Protein 4AM9 (pdb70)

Structure (mmCIF, N/CA/C/O backbone):
data_4AM9
#
_entry.id   4AM9
#
_cell.length_a   106.369
_cell.length_b   106.369
_cell.length_c   51.998
_cell.angle_alpha   90.00
_cell.angle_beta   90.00
_cell.angle_gamma   120.00
#
_symmetry.space_group_name_H-M   'P 31 2 1'
#
loop_
_entity.id
_entity.type
_entity.pdbx_description
1 polymer 'CHAPERONE SYCD'
2 polymer 'YOP EFFECTOR YOPD'
3 non-polymer 'SULFATE ION'
4 non-polymer (R,R)-2,3-BUTANEDIOL
5 water water
#
loop_
_atom_site.group_PDB
_atom_site.id
_atom_site.type_symbol
_atom_site.label_atom_id
_atom_site.label_alt_id
_atom_site.label_comp_id
_atom_site.label_asym_id
_atom_site.label_entity_id
_atom_site.label_seq_id
_atom_site.pdbx_PDB_ins_code
_atom_site.Cartn_x
_atom_site.Cartn_y
_atom_site.Cartn_z
_atom_site.occupancy
_atom_site.B_iso_or_equiv
_atom_site.auth_seq_id
_atom_site.auth_comp_id
_atom_site.auth_asym_id
_atom_site.auth_atom_id
_atom_site.pdbx_PDB_model_num
ATOM 1 N N . ASN A 1 14 ? -33.875 -4.096 29.390 1.00 144.74 29 ASN A N 1
ATOM 2 C CA . ASN A 1 14 ? -32.632 -4.241 28.637 1.00 155.04 29 ASN A CA 1
ATOM 3 C C . ASN A 1 14 ? -32.130 -2.925 28.077 1.00 153.57 29 ASN A C 1
ATOM 4 O O . ASN A 1 14 ? -31.400 -2.899 27.084 1.00 149.90 29 ASN A O 1
ATOM 9 N N . GLU A 1 15 ? -32.530 -1.829 28.710 1.00 152.81 30 GLU A N 1
ATOM 10 C CA . GLU A 1 15 ? -32.081 -0.514 28.279 1.00 149.24 30 GLU A CA 1
ATOM 11 C C . GLU A 1 15 ? -30.637 -0.227 28.679 1.00 151.67 30 GLU A C 1
ATOM 12 O O . GLU A 1 15 ? -30.359 0.717 29.425 1.00 147.54 30 GLU A O 1
ATOM 18 N N . ILE A 1 16 ? -29.734 -1.092 28.223 1.00 152.67 31 ILE A N 1
ATOM 19 C CA . ILE A 1 16 ? -28.358 -0.687 27.957 1.00 153.70 31 ILE A CA 1
ATOM 20 C C . ILE A 1 16 ? -28.269 -0.528 26.441 1.00 137.74 31 ILE A C 1
ATOM 21 O O . ILE A 1 16 ? -27.251 -0.824 25.819 1.00 127.55 31 ILE A O 1
ATOM 26 N N . SER A 1 17 ? -29.386 -0.087 25.866 1.00 126.41 32 SER A N 1
ATOM 27 C CA . SER A 1 17 ? -29.480 0.242 24.454 1.00 114.10 32 SER A CA 1
ATOM 28 C C . SER A 1 17 ? -28.788 1.575 24.180 1.00 103.79 32 SER A C 1
ATOM 29 O O . SER A 1 17 ? -28.937 2.538 24.943 1.00 100.11 32 SER A O 1
ATOM 32 N N . SER A 1 18 ? -28.039 1.627 23.085 1.00 96.89 33 SER A N 1
ATOM 33 C CA . SER A 1 18 ? -27.151 2.751 22.805 1.00 96.82 33 SER A CA 1
ATOM 34 C C . SER A 1 18 ? -27.885 3.981 22.306 1.00 109.35 33 SER A C 1
ATOM 35 O O . SER A 1 18 ? -29.083 4.144 22.521 1.00 121.20 33 SER A O 1
ATOM 38 N N . ASP A 1 19 ? -27.129 4.852 21.648 1.00 118.55 34 ASP A N 1
ATOM 39 C CA . ASP A 1 19 ? -27.699 5.890 20.805 1.00 117.15 34 ASP A CA 1
ATOM 40 C C . ASP A 1 19 ? -27.757 5.397 19.368 1.00 113.14 34 ASP A C 1
ATOM 41 O O . ASP A 1 19 ? -27.326 6.065 18.421 1.00 104.86 34 ASP A O 1
ATOM 46 N N . THR A 1 20 ? -28.257 4.174 19.244 1.00 105.96 35 THR A N 1
ATOM 47 C CA . THR A 1 20 ? -28.830 3.688 18.009 1.00 102.00 35 THR A CA 1
ATOM 48 C C . THR A 1 20 ? -30.242 4.280 17.987 1.00 98.03 35 THR A C 1
ATOM 49 O O . THR A 1 20 ? -30.965 4.186 16.994 1.00 97.92 35 THR A O 1
ATOM 53 N N . LEU A 1 21 ? -30.623 4.870 19.121 1.00 87.17 36 LEU A N 1
ATOM 54 C CA . LEU A 1 21 ? -31.858 5.627 19.261 1.00 82.70 36 LEU A CA 1
ATOM 55 C C . LEU A 1 21 ? -31.914 6.783 18.260 1.00 88.59 36 LEU A C 1
ATOM 56 O O . LEU A 1 21 ? -32.982 7.107 17.733 1.00 85.26 36 LEU A O 1
ATOM 61 N N . GLU A 1 22 ? -30.764 7.406 18.006 1.00 81.77 37 GLU A N 1
ATOM 62 C CA . GLU A 1 22 ? -30.678 8.458 16.999 1.00 87.51 37 GLU A CA 1
ATOM 63 C C . GLU A 1 22 ? -30.873 7.905 15.587 1.00 88.63 37 GLU A C 1
ATOM 64 O O . GLU A 1 22 ? -31.443 8.579 14.734 1.00 88.22 37 GLU A O 1
ATOM 70 N N . GLN A 1 23 ? -30.407 6.682 15.343 1.00 94.15 38 GLN A N 1
ATOM 71 C CA . GLN A 1 23 ? -30.587 6.046 14.037 1.00 96.88 38 GLN A CA 1
ATOM 72 C C . GLN A 1 23 ? -32.063 5.748 13.801 1.00 93.34 38 GLN A C 1
ATOM 73 O O . GLN A 1 23 ? -32.570 5.886 12.688 1.00 102.00 38 GLN A O 1
ATOM 79 N N . LEU A 1 24 ? -32.743 5.329 14.862 1.00 78.40 39 LEU A N 1
ATOM 80 C CA . LEU A 1 24 ? -34.164 5.024 14.800 1.00 80.21 39 LEU A CA 1
ATOM 81 C C . LEU A 1 24 ? -34.999 6.285 14.610 1.00 77.59 39 LEU A C 1
ATOM 82 O O . LEU A 1 24 ? -35.981 6.281 13.868 1.00 68.77 39 LEU A O 1
ATOM 87 N N . TYR A 1 25 ? -34.606 7.362 15.285 1.00 77.34 40 TYR A N 1
ATOM 88 C CA . TYR A 1 25 ? -35.334 8.616 15.172 1.00 78.09 40 TYR A CA 1
ATOM 89 C C . TYR A 1 25 ? -35.239 9.163 13.754 1.00 77.91 40 TYR A C 1
ATOM 90 O O . TYR A 1 25 ? -36.241 9.595 13.184 1.00 75.29 40 TYR A O 1
ATOM 99 N N . SER A 1 26 ? -34.032 9.128 13.195 1.00 68.96 41 SER A N 1
ATOM 100 C CA . SER A 1 26 ? -33.791 9.590 11.833 1.00 83.85 41 SER A CA 1
ATOM 101 C C . SER A 1 26 ? -34.627 8.807 10.832 1.00 81.66 41 SER A C 1
ATOM 102 O O . SER A 1 26 ? -35.180 9.374 9.884 1.00 77.91 41 SER A O 1
ATOM 105 N N . LEU A 1 27 ? -34.713 7.498 11.032 1.00 68.13 42 LEU A N 1
ATOM 106 C CA . LEU A 1 27 ? -35.505 6.690 10.125 1.00 72.01 42 LEU A CA 1
ATOM 107 C C . LEU A 1 27 ? -36.982 7.062 10.218 1.00 70.78 42 LEU A C 1
ATOM 108 O O . LEU A 1 27 ? -37.635 7.269 9.192 1.00 69.34 42 LEU A O 1
ATOM 113 N N . ALA A 1 28 ? -37.498 7.155 11.445 1.00 62.50 43 ALA A N 1
ATOM 114 C CA . ALA A 1 28 ? -38.903 7.507 11.656 1.00 61.12 43 ALA A CA 1
ATOM 115 C C . ALA A 1 28 ? -39.189 8.899 11.117 1.00 59.55 43 ALA A C 1
ATOM 116 O O . ALA A 1 28 ? -40.209 9.117 10.468 1.00 66.94 43 ALA A O 1
ATOM 118 N N . PHE A 1 29 ? -38.277 9.831 11.381 1.00 62.95 44 PHE A N 1
ATOM 119 C CA . PHE A 1 29 ? -38.375 11.190 10.856 1.00 62.80 44 PHE A CA 1
ATOM 120 C C . PHE A 1 29 ? -38.478 11.164 9.319 1.00 76.65 44 PHE A C 1
ATOM 121 O O . PHE A 1 29 ? -39.350 11.820 8.733 1.00 76.67 44 PHE A O 1
ATOM 129 N N . ASN A 1 30 ? -37.612 10.384 8.672 1.00 74.02 45 ASN A N 1
ATOM 130 C CA . ASN A 1 30 ? -37.630 10.291 7.211 1.00 69.84 45 ASN A CA 1
ATOM 131 C C . ASN A 1 30 ? -38.902 9.646 6.660 1.00 71.19 45 ASN A C 1
ATOM 132 O O . ASN A 1 30 ? -39.432 10.080 5.639 1.00 75.43 45 ASN A O 1
ATOM 137 N N . GLN A 1 31 ? -39.404 8.621 7.336 1.00 58.73 46 GLN A N 1
ATOM 138 C CA . GLN A 1 31 ? -40.662 8.031 6.914 1.00 67.75 46 GLN A CA 1
ATOM 139 C C . GLN A 1 31 ? -41.807 9.039 6.981 1.00 68.26 46 GLN A C 1
ATOM 140 O O . GLN A 1 31 ? -42.650 9.078 6.081 1.00 68.39 46 GLN A O 1
ATOM 146 N N . TYR A 1 32 ? -41.820 9.851 8.039 1.00 60.26 47 TYR A N 1
ATOM 147 C CA . TYR A 1 32 ? -42.842 10.878 8.223 1.00 56.80 47 TYR A CA 1
ATOM 148 C C . TYR A 1 32 ? -42.801 11.913 7.079 1.00 61.92 47 TYR A C 1
ATOM 149 O O . TYR A 1 32 ? -43.841 12.330 6.565 1.00 66.11 47 TYR A O 1
ATOM 158 N N . GLN A 1 33 ? -41.605 12.323 6.666 1.00 64.57 48 GLN A N 1
ATOM 159 C CA . GLN A 1 33 ? -41.493 13.313 5.583 1.00 70.79 48 GLN A CA 1
ATOM 160 C C . GLN A 1 33 ? -41.935 12.745 4.236 1.00 71.36 48 GLN A C 1
ATOM 161 O O . GLN A 1 33 ? -42.385 13.493 3.373 1.00 77.84 48 GLN A O 1
ATOM 167 N N . SER A 1 34 ? -41.834 11.425 4.076 1.00 59.37 49 SER A N 1
ATOM 168 C CA . SER A 1 34 ? -42.337 10.754 2.874 1.00 61.72 49 SER A CA 1
ATOM 169 C C . SER A 1 34 ? -43.836 10.446 2.951 1.00 72.27 49 SER A C 1
ATOM 170 O O . SER A 1 34 ? -44.391 9.788 2.057 1.00 74.49 49 SER A O 1
ATOM 173 N N . GLY A 1 35 ? -44.483 10.894 4.026 1.00 59.21 50 GLY A N 1
ATOM 174 C CA . GLY A 1 35 ? -45.905 10.669 4.202 1.00 58.13 50 GLY A CA 1
ATOM 175 C C . GLY A 1 35 ? -46.247 9.248 4.613 1.00 61.51 50 GLY A C 1
ATOM 176 O O . GLY A 1 35 ? -47.411 8.855 4.570 1.00 74.59 50 GLY A O 1
ATOM 177 N N . LYS A 1 36 ? -45.237 8.476 5.006 1.00 57.09 51 LYS A N 1
ATOM 178 C CA . LYS A 1 36 ? -45.453 7.104 5.484 1.00 65.16 51 LYS A CA 1
ATOM 179 C C . LYS A 1 36 ? -45.827 7.093 6.968 1.00 57.17 51 LYS A C 1
ATOM 180 O O . LYS A 1 36 ? -45.090 6.571 7.791 1.00 57.77 51 LYS A O 1
ATOM 186 N N . TYR A 1 37 ? -46.980 7.668 7.295 1.00 53.05 52 TYR A N 1
ATOM 187 C CA . TYR A 1 37 ? -47.337 7.908 8.690 1.00 61.25 52 TYR A CA 1
ATOM 188 C C . TYR A 1 37 ? -47.554 6.612 9.493 1.00 61.65 52 TYR A C 1
ATOM 189 O O . TYR A 1 37 ? -47.144 6.522 10.645 1.00 58.82 52 TYR A O 1
ATOM 198 N N . GLU A 1 38 ? -48.177 5.619 8.870 1.00 54.92 53 GLU A N 1
ATOM 199 C CA . GLU A 1 38 ? -48.394 4.329 9.508 1.00 58.15 53 GLU A CA 1
ATOM 200 C C . GLU A 1 38 ? -47.088 3.657 9.927 1.00 65.43 53 GLU A C 1
ATOM 201 O O . GLU A 1 38 ? -46.971 3.147 11.050 1.00 70.45 53 GLU A O 1
ATOM 207 N N . ASP A 1 39 ? -46.096 3.675 9.048 1.00 61.35 54 ASP A N 1
ATOM 208 C CA . ASP A 1 39 ? -44.811 3.066 9.382 1.00 67.19 54 ASP A CA 1
ATOM 209 C C . ASP A 1 39 ? -44.057 3.887 10.415 1.00 66.89 54 ASP A C 1
ATOM 210 O O . ASP A 1 39 ? -43.430 3.327 11.323 1.00 66.16 54 ASP A O 1
ATOM 215 N N . ALA A 1 40 ? -44.124 5.210 10.276 1.00 59.54 55 ALA A N 1
ATOM 216 C CA . ALA A 1 40 ? -43.408 6.112 11.175 1.00 60.49 55 ALA A CA 1
ATOM 217 C C . ALA A 1 40 ? -43.938 5.953 12.590 1.00 63.11 55 ALA A C 1
ATOM 218 O O . ALA A 1 40 ? -43.180 5.976 13.550 1.00 53.22 55 ALA A O 1
ATOM 220 N N . HIS A 1 41 ? -45.249 5.788 12.698 1.00 46.60 56 HIS A N 1
ATOM 221 C CA . HIS A 1 41 ? -45.905 5.700 13.986 1.00 59.09 56 HIS A CA 1
ATOM 222 C C . HIS A 1 41 ? -45.475 4.454 14.759 1.00 69.29 56 HIS A C 1
ATOM 223 O O . HIS A 1 41 ? -45.284 4.505 15.976 1.00 73.11 56 HIS A O 1
ATOM 230 N N . LYS A 1 42 ? -45.287 3.356 14.034 1.00 60.29 57 LYS A N 1
ATOM 231 C CA . LYS A 1 42 ? -44.741 2.136 14.602 1.00 51.82 57 LYS A CA 1
ATOM 232 C C . LYS A 1 42 ? -43.333 2.320 15.177 1.00 55.52 57 LYS A C 1
ATOM 233 O O . LYS A 1 42 ? -43.015 1.765 16.225 1.00 59.72 57 LYS A O 1
ATOM 239 N N . VAL A 1 43 ? -42.500 3.111 14.513 1.00 57.75 58 VAL A N 1
ATOM 240 C CA . VAL A 1 43 ? -41.146 3.310 15.006 1.00 65.64 58 VAL A CA 1
ATOM 241 C C . VAL A 1 43 ? -41.129 4.230 16.218 1.00 69.58 58 VAL A C 1
ATOM 242 O O . VAL A 1 43 ? -40.446 3.966 17.223 1.00 63.76 58 VAL A O 1
ATOM 246 N N . PHE A 1 44 ? -41.904 5.303 16.113 1.00 59.44 59 PHE A N 1
ATOM 247 C CA . PHE A 1 44 ? -42.041 6.277 17.184 1.00 58.43 59 PHE A CA 1
ATOM 248 C C . PHE A 1 44 ? -42.609 5.636 18.452 1.00 64.17 59 PHE A C 1
ATOM 249 O O . PHE A 1 44 ? -42.171 5.943 19.563 1.00 62.71 59 PHE A O 1
ATOM 257 N N . GLN A 1 45 ? -43.589 4.753 18.276 1.00 58.05 60 GLN A N 1
ATOM 258 C CA . GLN A 1 45 ? -44.179 4.010 19.390 1.00 62.58 60 GLN A CA 1
ATOM 259 C C . GLN A 1 45 ? -43.121 3.212 20.145 1.00 66.42 60 GLN A C 1
ATOM 260 O O . GLN A 1 45 ? -43.065 3.255 21.379 1.00 70.58 60 GLN A O 1
ATOM 266 N N . ALA A 1 46 ? -42.280 2.492 19.408 1.00 65.24 61 ALA A N 1
ATOM 267 C CA . ALA A 1 46 ? -41.222 1.705 20.038 1.00 72.18 61 ALA A CA 1
ATOM 268 C C . ALA A 1 46 ? -40.168 2.604 20.692 1.00 68.41 61 ALA A C 1
ATOM 269 O O . ALA A 1 46 ? -39.615 2.262 21.736 1.00 71.84 61 ALA A O 1
ATOM 271 N N . LEU A 1 47 ? -39.906 3.758 20.086 1.00 69.30 62 LEU A N 1
ATOM 272 C CA . LEU A 1 47 ? -38.980 4.725 20.669 1.00 73.34 62 LEU A CA 1
ATOM 273 C C . LEU A 1 47 ? -39.513 5.234 22.007 1.00 77.78 62 LEU A C 1
ATOM 274 O O . LEU A 1 47 ? -38.752 5.407 22.954 1.00 81.50 62 LEU A O 1
ATOM 279 N N . CYS A 1 48 ? -40.822 5.454 22.084 1.00 70.73 63 CYS A N 1
ATOM 280 C CA . CYS A 1 48 ? -41.449 5.880 23.327 1.00 67.43 63 CYS A CA 1
ATOM 281 C C . CYS A 1 48 ? -41.298 4.819 24.409 1.00 75.00 63 CYS A C 1
ATOM 282 O O . CYS A 1 48 ? -41.306 5.129 25.601 1.00 76.76 63 CYS A O 1
ATOM 285 N N . VAL A 1 49 ? -41.174 3.566 23.987 1.00 73.21 64 VAL A N 1
ATOM 286 C CA . VAL A 1 49 ? -40.943 2.474 24.914 1.00 69.77 64 VAL A CA 1
ATOM 287 C C . VAL A 1 49 ? -39.477 2.449 25.372 1.00 76.51 64 VAL A C 1
ATOM 288 O O . VAL A 1 49 ? -39.195 2.198 26.546 1.00 75.24 64 VAL A O 1
ATOM 292 N N . LEU A 1 50 ? -38.556 2.747 24.454 1.00 78.71 65 LEU A N 1
ATOM 293 C CA . LEU A 1 50 ? -37.127 2.699 24.762 1.00 82.27 65 LEU A CA 1
ATOM 294 C C 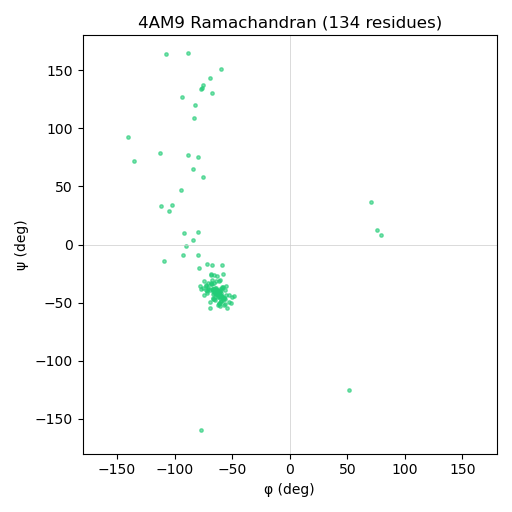. LEU A 1 50 ? -36.698 3.845 25.669 1.00 90.75 65 LEU A C 1
ATOM 295 O O . LEU A 1 50 ? -35.914 3.653 26.599 1.00 94.76 65 LEU A O 1
ATOM 300 N N . ASP A 1 51 ? -37.210 5.040 25.393 1.00 88.39 66 ASP A N 1
ATOM 301 C CA . ASP A 1 51 ? -36.889 6.207 26.207 1.00 82.10 66 ASP A CA 1
ATOM 302 C C . ASP A 1 51 ? -38.124 7.085 26.400 1.00 77.94 66 ASP A C 1
ATOM 303 O O . ASP A 1 51 ? -38.402 7.973 25.589 1.00 81.76 66 ASP A O 1
ATOM 308 N N . HIS A 1 52 ? -38.855 6.844 27.485 1.00 83.91 67 HIS A N 1
ATOM 309 C CA . HIS A 1 52 ? -40.115 7.549 27.729 1.00 93.66 67 HIS A CA 1
ATOM 310 C C . HIS A 1 52 ? -39.942 8.964 28.294 1.00 89.02 67 HIS A C 1
ATOM 311 O O . HIS A 1 52 ? -40.915 9.588 28.718 1.00 88.72 67 HIS A O 1
ATOM 318 N N . TYR A 1 53 ? -38.708 9.465 28.278 1.00 81.79 68 TYR A N 1
ATOM 319 C CA . TYR A 1 53 ? -38.406 10.810 28.768 1.00 87.73 68 TYR A CA 1
ATOM 320 C C . TYR A 1 53 ? -38.053 11.786 27.656 1.00 88.73 68 TYR A C 1
ATOM 321 O O . TYR A 1 53 ? -38.019 12.997 27.876 1.00 92.57 68 TYR A O 1
ATOM 330 N N . ASP A 1 54 ? -37.773 11.252 26.470 1.00 78.64 69 ASP A N 1
ATOM 331 C CA . ASP A 1 54 ? -37.420 12.068 25.316 1.00 73.04 69 ASP A C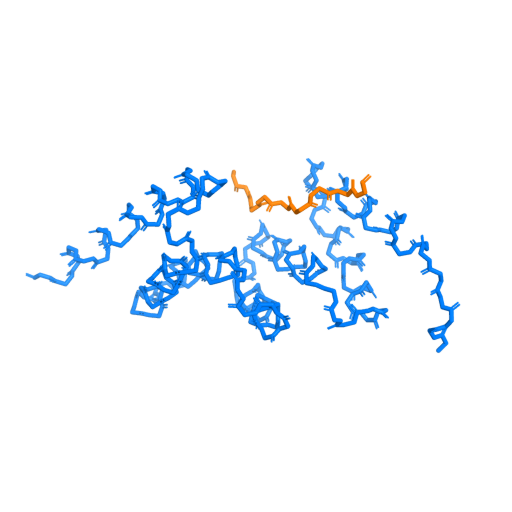A 1
ATOM 332 C C . ASP A 1 54 ? -38.705 12.598 24.665 1.00 72.44 69 ASP A C 1
ATOM 333 O O . ASP A 1 54 ? -39.551 11.826 24.223 1.00 77.84 69 ASP A O 1
ATOM 338 N N . SER A 1 55 ? -38.844 13.916 24.591 1.00 73.09 70 SER A N 1
ATOM 339 C CA . SER A 1 55 ? -40.085 14.511 24.109 1.00 69.89 70 SER A CA 1
ATOM 340 C C . SER A 1 55 ? -40.255 14.510 22.572 1.00 67.76 70 SER A C 1
ATOM 341 O O . SER A 1 55 ? -41.374 14.621 22.072 1.00 66.02 70 SER A O 1
ATOM 344 N N . ARG A 1 56 ? -39.163 14.374 21.826 1.00 67.85 71 ARG A N 1
ATOM 345 C CA . ARG A 1 56 ? -39.251 14.299 20.366 1.00 60.58 71 ARG A CA 1
ATOM 346 C C . ARG A 1 56 ? -40.071 13.093 19.910 1.00 60.94 71 ARG A C 1
ATOM 347 O O . ARG A 1 56 ? -40.745 13.132 18.882 1.00 57.99 71 ARG A O 1
ATOM 355 N N . PHE A 1 57 ? -40.009 12.026 20.697 1.00 56.36 72 PHE A N 1
ATOM 356 C CA . PHE A 1 57 ? -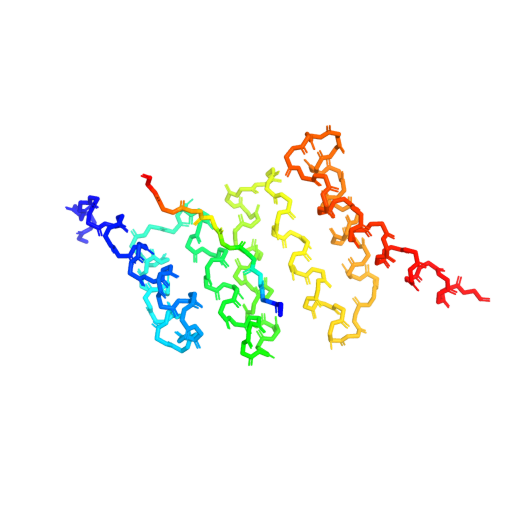40.642 10.766 20.336 1.00 52.63 72 PHE A CA 1
ATOM 357 C C . PHE A 1 57 ? -42.144 10.876 20.471 1.00 61.71 72 PHE A C 1
ATOM 358 O O . PHE A 1 57 ? -42.890 10.302 19.669 1.00 63.57 72 PHE A O 1
ATOM 366 N N . PHE A 1 58 ? -42.579 11.645 21.467 1.00 56.60 73 PHE A N 1
ATOM 367 C CA . PHE A 1 58 ? -44.004 11.876 21.668 1.00 57.07 73 PHE A CA 1
ATOM 368 C C . PHE A 1 58 ? -44.583 12.909 20.688 1.00 58.86 73 PHE A C 1
ATOM 369 O O . PHE A 1 58 ? -45.730 12.773 20.230 1.00 55.54 73 PHE A O 1
ATOM 377 N N . LEU A 1 59 ? -43.788 13.920 20.353 1.00 52.36 74 LEU A N 1
ATOM 378 C CA . LEU A 1 59 ? -44.158 14.851 19.294 1.00 52.53 74 LEU A CA 1
ATOM 379 C C . LEU A 1 59 ? -44.347 14.073 17.987 1.00 53.76 74 LEU A C 1
ATOM 380 O O . LEU A 1 59 ? -45.336 14.257 17.271 1.00 48.48 74 LEU A O 1
ATOM 385 N N . GLY A 1 60 ? -43.406 13.178 17.708 1.00 47.78 75 GLY A N 1
ATOM 386 C CA . GLY A 1 60 ? -43.457 12.358 16.516 1.00 51.20 75 GLY A CA 1
ATOM 387 C C . GLY A 1 60 ? -44.679 11.466 16.509 1.00 58.99 75 GLY A C 1
ATOM 388 O O . GLY A 1 60 ? -45.451 11.457 15.547 1.00 57.62 75 GLY A O 1
ATOM 389 N N . LEU A 1 61 ? -44.872 10.730 17.596 1.00 59.39 76 LEU A N 1
ATOM 390 C CA . LEU A 1 61 ? -45.998 9.814 17.677 1.00 52.29 76 LEU A CA 1
ATOM 391 C C . LEU A 1 61 ? -47.325 10.545 17.544 1.00 48.05 76 LEU A C 1
ATOM 392 O O . LEU A 1 61 ? -48.204 10.121 16.795 1.00 55.01 76 LEU A O 1
ATOM 397 N N . GLY A 1 62 ? -47.463 11.652 18.259 1.00 51.12 77 GLY A N 1
ATOM 398 C CA . GLY A 1 62 ? -48.680 12.429 18.183 1.00 43.52 77 GLY A CA 1
ATOM 399 C C . GLY A 1 62 ? -48.898 13.004 16.791 1.00 49.20 77 GLY A C 1
ATOM 400 O O . GLY A 1 62 ? -50.040 13.071 16.311 1.00 49.32 77 GLY A O 1
ATOM 401 N N . ALA A 1 63 ? -47.811 13.415 16.139 1.00 54.23 78 ALA A N 1
ATOM 402 C CA . ALA A 1 63 ? -47.903 14.019 14.801 1.00 52.65 78 ALA A CA 1
ATOM 403 C C . ALA A 1 63 ? -48.445 13.021 13.771 1.00 60.33 78 ALA A C 1
ATOM 404 O O . ALA A 1 63 ? -49.304 13.369 12.943 1.00 46.36 78 ALA A O 1
ATOM 406 N N . CYS A 1 64 ? -47.965 11.777 13.848 1.00 54.61 79 CYS A N 1
ATOM 407 C CA . CYS A 1 64 ? -48.466 10.711 12.975 1.00 58.28 79 CYS A CA 1
ATOM 408 C C . CYS A 1 64 ? -49.966 10.490 13.167 1.00 63.36 79 CYS A C 1
ATOM 409 O O . CYS A 1 64 ? -50.703 10.362 12.193 1.00 66.64 79 CYS A O 1
ATOM 412 N N . ARG A 1 65 ? -50.411 10.456 14.420 1.00 59.88 80 ARG A N 1
ATOM 413 C CA . ARG A 1 65 ? -51.829 10.289 14.722 1.00 55.60 80 ARG A CA 1
ATOM 414 C C . ARG A 1 65 ? -52.650 11.481 14.231 1.00 51.65 80 ARG A C 1
ATOM 415 O O . ARG A 1 65 ? -53.775 11.328 13.715 1.00 54.23 80 ARG A O 1
ATOM 423 N N . GLN A 1 66 ? -52.093 12.674 14.379 1.00 49.62 81 GLN A N 1
ATOM 424 C CA . GLN A 1 66 ? -52.758 13.853 13.845 1.00 60.84 81 GLN A CA 1
ATOM 425 C C . GLN A 1 66 ? -52.888 13.724 12.315 1.00 59.52 81 GLN A C 1
ATOM 426 O O . GLN A 1 66 ? -53.968 13.896 11.760 1.00 53.53 81 GLN A O 1
ATOM 432 N N . ALA A 1 67 ? -51.776 13.404 11.657 1.00 51.43 82 ALA A N 1
ATOM 433 C CA . ALA A 1 67 ? -51.715 13.263 10.203 1.00 51.93 82 ALA A CA 1
ATOM 434 C C . ALA A 1 67 ? -52.746 12.262 9.683 1.00 60.74 82 ALA A C 1
ATOM 435 O O . ALA A 1 67 ? -53.325 12.447 8.612 1.00 54.88 82 ALA A O 1
ATOM 437 N N . MET A 1 68 ? -52.985 11.213 10.460 1.00 53.53 83 MET A N 1
ATOM 438 C CA . MET A 1 68 ? -53.959 10.193 10.088 1.00 43.56 83 MET A CA 1
ATOM 439 C C . MET A 1 68 ? -55.367 10.447 10.634 1.00 46.55 83 MET A C 1
ATOM 440 O O . MET A 1 68 ? -56.222 9.569 10.568 1.00 55.63 83 MET A O 1
ATOM 445 N N . GLY A 1 69 ? -55.613 11.630 11.190 1.00 54.69 84 GLY A N 1
ATOM 446 C CA . GLY A 1 69 ? -56.951 11.965 11.667 1.00 53.93 84 GLY A CA 1
ATOM 447 C C . GLY A 1 69 ? -57.347 11.375 13.019 1.00 62.11 84 GLY A C 1
ATOM 448 O O . GLY A 1 69 ? -58.497 11.497 13.439 1.00 61.21 84 GLY A O 1
ATOM 449 N N . GLN A 1 70 ? -56.396 10.750 13.712 1.00 50.57 85 GLN A N 1
ATOM 450 C CA . GLN A 1 70 ? -56.664 10.127 15.010 1.00 51.75 85 GLN A CA 1
ATOM 451 C C . GLN A 1 70 ? -56.481 11.123 16.158 1.00 52.95 85 GLN A C 1
ATOM 452 O O . GLN A 1 70 ? -55.480 11.095 16.877 1.00 55.71 85 GLN A O 1
ATOM 458 N N . TYR A 1 71 ? -57.472 11.987 16.329 1.00 53.97 86 TYR A N 1
ATOM 459 C CA . TYR A 1 71 ? -57.352 13.153 17.193 1.00 61.58 86 TYR A CA 1
ATOM 460 C C . TYR A 1 71 ? -57.204 12.850 18.679 1.00 68.10 86 TYR A C 1
ATOM 461 O O . TYR A 1 71 ? -56.327 13.414 19.338 1.00 72.61 86 TYR A O 1
ATOM 470 N N . ASP A 1 72 ? -58.038 11.958 19.208 1.00 58.51 87 ASP A N 1
ATOM 471 C CA . ASP A 1 72 ? -57.908 11.581 20.616 1.00 60.88 87 ASP A CA 1
ATOM 472 C C . ASP A 1 72 ? -56.569 10.918 20.938 1.00 60.13 87 ASP A C 1
ATOM 473 O O . ASP A 1 72 ? -55.947 11.230 21.953 1.00 60.40 87 ASP A O 1
ATOM 478 N N . LEU A 1 73 ? -56.105 10.032 20.063 1.00 56.77 88 LEU A N 1
ATOM 479 C CA . LEU A 1 73 ? -54.806 9.412 20.283 1.00 56.66 88 LEU A CA 1
ATOM 480 C C . LEU A 1 73 ? -53.678 10.450 20.239 1.00 57.81 88 LEU A C 1
ATOM 481 O O . LEU A 1 73 ? -52.762 10.411 21.060 1.00 57.16 88 LEU A O 1
ATOM 486 N N . ALA A 1 74 ? -53.776 11.393 19.308 1.00 51.32 89 ALA A N 1
ATOM 487 C CA . ALA A 1 74 ? -52.792 12.455 19.160 1.00 49.90 89 ALA A CA 1
ATOM 488 C C . ALA A 1 74 ? -52.696 13.306 20.422 1.00 55.99 89 ALA A C 1
ATOM 489 O O . ALA A 1 74 ? -51.598 13.546 20.943 1.00 50.52 89 ALA A O 1
ATOM 491 N N . ILE A 1 75 ? -53.855 13.755 20.906 1.00 56.07 90 ILE A N 1
ATOM 492 C CA . ILE A 1 75 ? -53.931 14.540 22.135 1.00 49.78 90 ILE A CA 1
ATOM 493 C C . ILE A 1 75 ? -53.288 13.794 23.312 1.00 60.55 90 ILE A C 1
ATOM 494 O O . ILE A 1 75 ? -52.591 14.385 24.140 1.00 63.96 90 ILE A O 1
ATOM 499 N N . HIS A 1 76 ? -53.504 12.485 23.365 1.00 54.37 91 HIS A N 1
ATOM 500 C CA . HIS A 1 76 ? -52.902 11.657 24.400 1.00 54.80 91 HIS A CA 1
ATOM 501 C C . HIS A 1 76 ? -51.371 11.705 24.371 1.00 61.26 91 HIS A C 1
ATOM 502 O O . HIS A 1 76 ? -50.751 11.932 25.416 1.00 59.12 91 HIS A O 1
ATOM 509 N N . SER A 1 77 ? -50.762 11.529 23.191 1.00 52.20 92 SER A N 1
ATOM 510 C CA . SER A 1 77 ? -49.299 11.624 23.088 1.00 52.86 92 SER A CA 1
ATOM 511 C C . SER A 1 77 ? -48.777 13.020 23.404 1.00 58.51 92 SER A C 1
ATOM 512 O O . SER A 1 77 ? -47.747 13.173 24.065 1.00 60.78 92 SER A O 1
ATOM 515 N N . TYR A 1 78 ? -49.480 14.036 22.916 1.00 51.35 93 TYR A N 1
ATOM 516 C CA . TYR A 1 78 ? -49.070 15.410 23.173 1.00 50.74 93 TYR A CA 1
ATOM 517 C C . TYR A 1 78 ? -49.112 15.695 24.680 1.00 53.06 93 TYR A C 1
ATOM 518 O O . TYR A 1 78 ? -48.233 16.357 25.198 1.00 54.45 93 TYR A O 1
ATOM 527 N N . SER A 1 79 ? -50.141 15.194 25.364 1.00 50.43 94 SER A N 1
ATOM 528 C CA . SER A 1 79 ? -50.263 15.354 26.809 1.00 58.78 94 SER A CA 1
ATOM 529 C C . SER A 1 79 ? -49.049 14.803 27.522 1.00 65.09 94 SER A C 1
ATOM 530 O O . SER A 1 79 ? -48.501 15.466 28.401 1.00 71.81 94 SER A O 1
ATOM 533 N N . TYR A 1 80 ? -48.615 13.607 27.133 1.00 62.52 95 TYR A N 1
ATOM 534 C CA . TYR A 1 80 ? -47.415 13.016 27.734 1.00 68.32 95 TYR A CA 1
ATOM 535 C C . TYR A 1 80 ? -46.185 13.900 27.506 1.00 55.56 95 TYR A C 1
ATOM 536 O O . TYR A 1 80 ? -45.490 14.243 28.454 1.00 69.61 95 TYR A O 1
ATOM 545 N N . GLY A 1 81 ? -45.929 14.262 26.252 1.00 59.60 96 GLY A N 1
ATOM 546 C CA . GLY A 1 81 ? -44.871 15.196 25.901 1.00 60.54 96 GLY A CA 1
ATOM 547 C C . GLY A 1 81 ? -44.887 16.460 26.738 1.00 68.34 96 GLY A C 1
ATOM 548 O O . GLY A 1 81 ? -43.847 16.902 27.218 1.00 67.54 96 GLY A O 1
ATOM 549 N N . ALA A 1 82 ? -46.074 17.025 26.934 1.00 65.98 97 ALA A N 1
ATOM 550 C CA . ALA A 1 82 ? -46.238 18.224 27.756 1.00 65.82 97 ALA A CA 1
ATOM 551 C C . ALA A 1 82 ? -45.747 18.042 29.202 1.00 73.34 97 ALA A C 1
ATOM 552 O O . ALA A 1 82 ? -45.186 18.972 29.788 1.00 67.61 97 ALA A O 1
ATOM 554 N N . VAL A 1 83 ? -45.972 16.852 29.762 1.00 72.83 98 VAL A N 1
ATOM 555 C CA . VAL A 1 83 ? -45.545 16.513 31.121 1.00 76.68 98 VAL A CA 1
ATOM 556 C C . VAL A 1 83 ? -44.019 16.459 31.289 1.00 83.64 98 VAL A C 1
ATOM 557 O O . VAL A 1 83 ? -43.477 16.886 32.310 1.00 84.13 98 VAL A O 1
ATOM 561 N N . MET A 1 84 ? -43.329 15.950 30.276 1.00 78.03 99 MET A N 1
ATOM 562 C CA A MET A 1 84 ? -41.882 15.829 30.360 0.55 74.79 99 MET A CA 1
ATOM 563 C CA B MET A 1 84 ? -41.877 15.805 30.303 0.45 74.75 99 MET A CA 1
ATOM 564 C C . MET A 1 84 ? -41.182 17.082 29.856 1.00 77.68 99 MET A C 1
ATOM 565 O O . MET A 1 84 ? -40.025 17.322 30.188 1.00 96.85 99 MET A O 1
ATOM 574 N N . ASP A 1 85 ? -41.890 17.886 29.072 1.00 72.80 100 ASP A N 1
ATOM 575 C CA . ASP A 1 85 ? -41.340 19.144 28.584 1.00 65.27 100 ASP A CA 1
ATOM 576 C C . ASP A 1 85 ? -42.345 20.303 28.700 1.00 70.73 100 ASP A C 1
ATOM 577 O O . ASP A 1 85 ? -42.861 20.810 27.697 1.00 80.06 100 ASP A O 1
ATOM 582 N N . ILE A 1 86 ? -42.570 20.728 29.941 1.00 75.45 101 ILE A N 1
ATOM 583 C CA . ILE A 1 86 ? -43.534 21.765 30.297 1.00 71.12 101 ILE A CA 1
ATOM 584 C C . ILE A 1 86 ? -43.285 23.130 29.625 1.00 73.35 101 ILE A C 1
ATOM 585 O O . ILE A 1 86 ? -44.194 23.957 29.562 1.00 72.66 101 ILE A O 1
ATOM 590 N N . LYS A 1 87 ? -42.081 23.357 29.098 1.00 76.30 102 LYS A N 1
ATOM 591 C CA . LYS A 1 87 ? -41.768 24.626 28.416 1.00 82.28 102 LYS A CA 1
ATOM 592 C C . LYS A 1 87 ? -41.985 24.628 26.888 1.00 83.42 102 LYS A C 1
ATOM 593 O O . LYS A 1 87 ? -41.917 25.681 26.249 1.00 83.34 102 LYS A O 1
ATOM 599 N N . GLU A 1 88 ? -42.249 23.453 26.321 1.00 74.05 103 GLU A N 1
ATOM 600 C CA . GLU A 1 88 ? -42.336 23.268 24.870 1.00 60.37 103 GLU A CA 1
ATOM 601 C C . GLU A 1 88 ? -43.722 23.644 24.304 1.00 54.20 103 GLU A C 1
ATOM 602 O O . GLU A 1 88 ? -44.703 22.943 24.551 1.00 69.60 103 GLU A O 1
ATOM 608 N N . PRO A 1 89 ? -43.814 24.760 23.559 1.00 64.09 104 PRO A N 1
ATOM 609 C CA . PRO A 1 89 ? -45.134 25.223 23.097 1.00 62.51 104 PRO A CA 1
ATOM 610 C C . PRO A 1 89 ? -45.768 24.361 21.992 1.00 53.37 104 PRO A C 1
ATOM 611 O O . PRO A 1 89 ? -46.968 24.439 21.752 1.00 56.00 104 PRO A O 1
ATOM 615 N N . ARG A 1 90 ? -44.969 23.540 21.335 1.00 57.64 105 ARG A N 1
ATOM 616 C CA . ARG A 1 90 ? -45.497 22.744 20.252 1.00 54.19 105 ARG A CA 1
ATOM 617 C C . ARG A 1 90 ? -46.528 21.712 20.737 1.00 66.36 105 ARG A C 1
ATOM 618 O O . ARG A 1 90 ? -47.433 21.340 19.984 1.00 62.20 105 ARG A O 1
ATOM 626 N N . PHE A 1 91 ? -46.430 21.286 21.997 1.00 56.58 106 PHE A N 1
ATOM 627 C CA . PHE A 1 91 ? -47.423 20.346 22.525 1.00 52.23 106 PHE A CA 1
ATOM 628 C C . PHE A 1 91 ? -48.836 20.940 22.717 1.00 54.37 106 PHE A C 1
ATOM 629 O O . PHE A 1 91 ? -49.812 20.394 22.188 1.00 50.79 106 PHE A O 1
ATOM 637 N N . PRO A 1 92 ? -48.965 22.048 23.472 1.00 54.87 107 PRO A N 1
ATOM 638 C CA . PRO A 1 92 ? -50.344 22.560 23.556 1.00 49.36 107 PRO A CA 1
ATOM 639 C C . PRO A 1 92 ? -50.852 23.119 22.236 1.00 56.10 107 PRO A C 1
ATOM 640 O O . PRO A 1 92 ? -52.062 23.140 22.002 1.00 61.68 107 PRO A O 1
ATOM 644 N N . PHE A 1 93 ? -49.946 23.562 21.375 1.00 52.92 108 PHE A N 1
ATOM 645 C CA . PHE A 1 93 ? -50.398 24.086 20.100 1.00 51.87 108 PHE A CA 1
ATOM 646 C C . PHE A 1 93 ? -50.958 22.982 19.193 1.00 49.25 108 PHE A C 1
ATOM 647 O O . PHE A 1 93 ? -52.069 23.106 18.657 1.00 52.83 108 PHE A O 1
ATOM 655 N N . HIS A 1 94 ? -50.217 21.892 19.033 1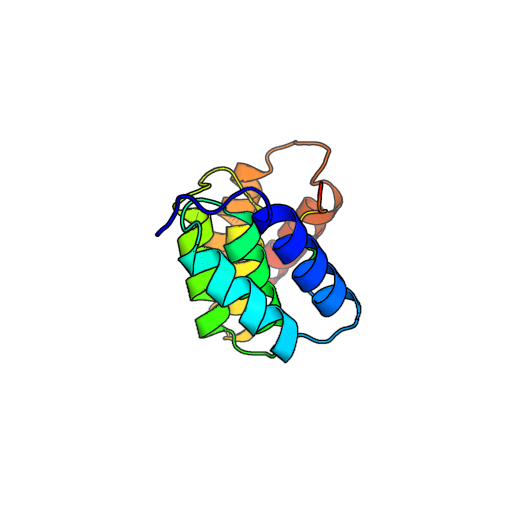.00 41.65 109 HIS A N 1
ATOM 656 C CA . HIS A 1 94 ? -50.759 20.788 18.230 1.00 51.82 109 HIS A CA 1
ATOM 657 C C . HIS A 1 94 ? -51.962 20.104 18.872 1.00 55.47 109 HIS A C 1
ATOM 658 O O . HIS A 1 94 ? -52.828 19.632 18.154 1.00 60.84 109 HIS A O 1
ATOM 665 N N . ALA A 1 95 ? -52.035 20.074 20.206 1.00 55.64 110 ALA A N 1
ATOM 666 C CA . ALA A 1 95 ? -53.227 19.545 20.880 1.00 50.88 110 ALA A CA 1
ATOM 667 C C . ALA A 1 95 ? -54.440 20.436 20.625 1.00 46.41 110 ALA A C 1
ATOM 668 O O . ALA A 1 95 ? -55.547 19.956 20.401 1.00 52.81 110 ALA A O 1
ATOM 670 N N . ALA A 1 96 ? -54.215 21.744 20.648 1.00 45.26 111 ALA A N 1
ATOM 671 C CA . ALA A 1 96 ? -55.268 22.708 20.345 1.00 54.86 111 ALA A CA 1
ATOM 672 C C . ALA A 1 96 ? -55.845 22.528 18.924 1.00 55.85 111 ALA A C 1
ATOM 673 O O . ALA A 1 96 ? -57.059 22.641 18.721 1.00 53.19 111 ALA A O 1
ATOM 675 N N . GLU A 1 97 ? -54.977 22.230 17.957 1.00 48.24 112 GLU A N 1
ATOM 676 C CA . GLU A 1 97 ? -55.412 21.868 16.594 1.00 54.69 112 GLU A CA 1
ATOM 677 C C . GLU A 1 97 ? -56.372 20.686 16.620 1.00 59.44 112 GLU A C 1
ATOM 678 O O . GLU A 1 97 ? -57.464 20.732 16.055 1.00 65.98 112 GLU A O 1
ATOM 684 N N . CYS A 1 98 ? -55.953 19.627 17.301 1.00 65.21 113 CYS A N 1
ATOM 685 C CA . CYS A 1 98 ? -56.752 18.422 17.429 1.00 51.67 113 CYS A CA 1
ATOM 686 C C . CYS A 1 98 ? -58.075 18.683 18.143 1.00 58.64 113 CYS A C 1
ATOM 687 O O . CYS A 1 98 ? -59.121 18.203 17.697 1.00 61.36 113 CYS A O 1
ATOM 690 N N . LEU A 1 99 ? -58.030 19.441 19.242 1.00 58.13 114 LEU A N 1
ATOM 691 C CA . LEU A 1 99 ? -59.246 19.793 19.991 1.00 63.19 114 LEU A CA 1
ATOM 692 C C . LEU A 1 99 ? -60.181 20.659 19.151 1.00 66.65 114 LEU A C 1
ATOM 693 O O . LEU A 1 99 ? -61.398 20.604 19.300 1.00 59.99 114 LEU A O 1
ATOM 698 N N . LEU A 1 100 ? -59.604 21.469 18.274 1.00 56.98 115 LEU A N 1
ATOM 699 C CA . LEU A 1 100 ? -60.407 22.237 17.350 1.00 63.50 115 LEU A CA 1
ATOM 700 C C . LEU A 1 100 ? -61.141 21.312 16.358 1.00 72.90 115 LEU A C 1
ATOM 701 O O . LEU A 1 100 ? -62.346 21.461 16.146 1.00 71.40 115 LEU A O 1
ATOM 706 N N . GLN A 1 101 ? -60.424 20.346 15.778 1.00 56.15 116 GLN A N 1
ATOM 707 C CA . GLN A 1 101 ? -61.040 19.357 14.883 1.00 53.10 116 GLN A CA 1
ATOM 708 C C . GLN A 1 101 ? -62.171 18.554 15.532 1.00 73.06 116 GLN A C 1
ATOM 709 O O . GLN A 1 101 ? -63.035 18.025 14.832 1.00 82.64 116 GLN A O 1
ATOM 715 N N . LYS A 1 102 ? -62.153 18.428 16.857 1.00 66.87 117 LYS A N 1
ATOM 716 C CA . LYS A 1 102 ? -63.213 17.704 17.555 1.00 67.01 117 LYS A CA 1
ATOM 717 C C . LYS A 1 102 ? -64.351 18.637 17.954 1.00 74.04 117 LYS A C 1
ATOM 718 O O . LYS A 1 102 ? -65.336 18.202 18.550 1.00 81.31 117 LYS A O 1
ATOM 724 N N . GLY A 1 103 ? -64.205 19.924 17.648 1.00 76.14 118 GLY A N 1
ATOM 725 C CA . GLY A 1 103 ? -65.202 20.905 18.032 1.00 80.93 118 GLY A CA 1
ATOM 726 C C . GLY A 1 103 ? -65.226 21.172 19.528 1.00 86.40 118 GLY A C 1
ATOM 727 O O . GLY A 1 103 ? -66.291 21.380 20.109 1.00 93.48 118 GLY A O 1
ATOM 728 N N . GLU A 1 104 ? -64.050 21.165 20.155 1.00 82.44 119 GLU A N 1
ATOM 729 C CA . GLU A 1 104 ? -63.928 21.478 21.582 1.00 76.66 119 GLU A CA 1
ATOM 730 C C . GLU A 1 104 ? -63.180 22.799 21.780 1.00 78.57 119 GLU A C 1
ATOM 731 O O . GLU A 1 104 ? -61.999 22.817 22.132 1.00 84.38 119 GLU A O 1
ATOM 737 N N . LEU A 1 105 ? -63.905 23.899 21.583 1.00 82.98 120 LEU A N 1
ATOM 738 C CA . LEU A 1 105 ? -63.326 25.237 21.441 1.00 87.33 120 LEU A CA 1
ATOM 739 C C . LEU A 1 105 ? -62.737 25.853 22.718 1.00 84.73 120 LEU A C 1
ATOM 740 O O . LEU A 1 105 ? -61.702 26.533 22.669 1.00 79.14 120 LEU A O 1
ATOM 745 N N . ALA A 1 106 ? -63.393 25.631 23.852 1.00 75.49 121 ALA A N 1
ATOM 746 C CA . ALA A 1 106 ? -62.907 26.184 25.112 1.00 81.91 121 ALA A CA 1
ATOM 747 C C . ALA A 1 106 ? -61.573 25.530 25.486 1.00 80.37 121 ALA A C 1
ATOM 748 O O . ALA A 1 106 ? -60.630 26.201 25.916 1.00 77.66 121 ALA A O 1
ATOM 750 N N . GLU A 1 107 ? -61.506 24.215 25.298 1.00 76.21 122 GLU A N 1
ATOM 751 C CA A GLU A 1 107 ? -60.286 23.467 25.568 0.42 76.28 122 GLU A CA 1
ATOM 752 C CA B GLU A 1 107 ? -60.291 23.453 25.555 0.58 76.19 122 GLU A CA 1
ATOM 753 C C . GLU A 1 107 ? -59.181 23.844 24.584 1.00 74.14 122 GLU A C 1
ATOM 754 O O . GLU A 1 107 ? -58.002 23.917 24.960 1.00 74.83 122 GLU A O 1
ATOM 765 N N . ALA A 1 108 ? -59.566 24.099 23.337 1.00 62.62 123 ALA A N 1
ATOM 766 C CA . ALA A 1 108 ? -58.614 24.520 22.323 1.00 69.73 123 ALA A CA 1
ATOM 767 C C . ALA A 1 108 ? -58.066 25.894 22.667 1.00 63.33 123 ALA A C 1
ATOM 768 O O . ALA A 1 108 ? -56.874 26.162 22.489 1.00 66.32 123 ALA A O 1
ATOM 770 N N . GLU A 1 109 ? -58.938 26.756 23.181 1.00 70.45 124 GLU A N 1
ATOM 771 C CA . GLU A 1 109 ? -58.545 28.115 23.570 1.00 72.68 124 GLU A CA 1
ATOM 772 C C . GLU A 1 109 ? -57.451 28.131 24.649 1.00 70.64 124 GLU A C 1
ATOM 773 O O . GLU A 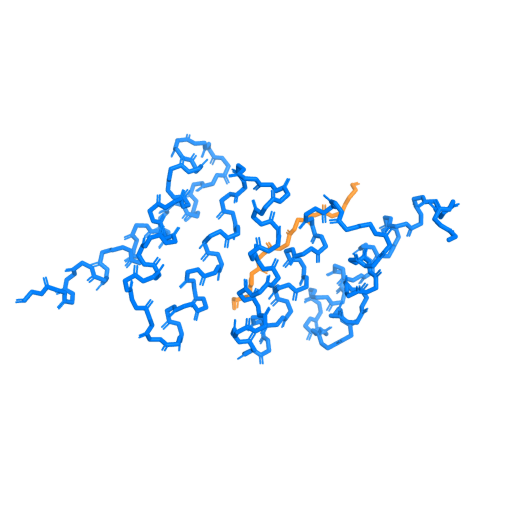1 109 ? -56.444 28.836 24.512 1.00 64.56 124 GLU A O 1
ATOM 779 N N . SER A 1 110 ? -57.654 27.340 25.705 1.00 65.40 125 SER A N 1
ATOM 780 C CA . SER A 1 110 ? -56.661 27.179 26.769 1.00 70.32 125 SER A CA 1
ATOM 781 C C . SER A 1 110 ? -55.350 26.694 26.184 1.00 65.27 125 SER A C 1
ATOM 782 O O . SER A 1 110 ? -54.277 27.194 26.527 1.00 59.05 125 SER A O 1
ATOM 785 N N . GLY A 1 111 ? -55.445 25.690 25.321 1.00 51.26 126 GLY A N 1
ATOM 786 C CA . GLY A 1 111 ? -54.278 25.199 24.614 1.00 59.98 126 GLY A CA 1
ATOM 787 C C . GLY A 1 111 ? -53.516 26.324 23.942 1.00 57.52 126 GLY A C 1
ATOM 788 O O . GLY A 1 111 ? -52.309 26.474 24.133 1.00 57.01 126 GLY A O 1
ATOM 789 N N . LEU A 1 112 ? -54.229 27.148 23.187 1.00 63.11 127 LEU A N 1
ATOM 790 C CA . LEU A 1 112 ? -53.577 28.230 22.463 1.00 60.77 127 LEU A CA 1
ATOM 791 C C . LEU A 1 112 ? -52.981 29.290 23.396 1.00 63.63 127 LEU A C 1
ATOM 792 O O . LEU A 1 112 ? -51.836 29.694 23.217 1.00 60.09 127 LEU A O 1
ATOM 797 N N . PHE A 1 113 ? -53.748 29.714 24.401 1.00 61.04 128 PHE A N 1
ATOM 798 C CA . PHE A 1 113 ? -53.247 30.632 25.431 1.00 58.42 128 PHE A CA 1
ATOM 799 C C . PHE A 1 113 ? -51.975 30.115 26.133 1.00 63.35 128 PHE A C 1
ATOM 800 O O . PHE A 1 113 ? -51.030 30.864 26.369 1.00 62.97 128 PHE A O 1
ATOM 808 N N . LEU A 1 114 ? -51.955 28.832 26.470 1.00 53.33 129 LEU A N 1
ATOM 809 C CA . LEU A 1 114 ? -50.765 28.224 27.045 1.00 53.84 129 LEU A CA 1
ATOM 810 C C . LEU A 1 114 ? -49.556 28.286 26.103 1.00 52.98 129 LEU A C 1
ATOM 811 O O 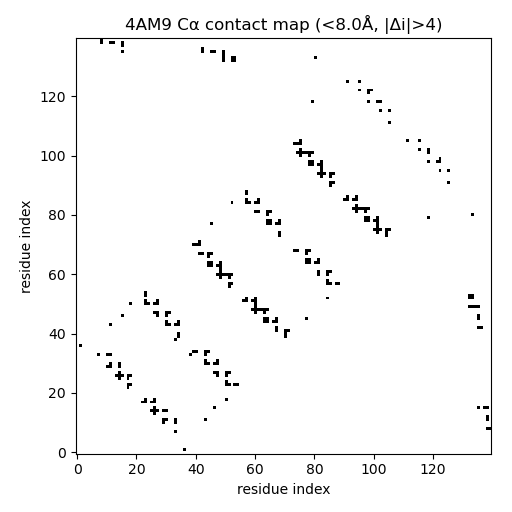. LEU A 1 114 ? -48.466 28.694 26.505 1.00 55.48 129 LEU A O 1
ATOM 816 N N . ALA A 1 115 ? -49.753 27.844 24.862 1.00 54.10 130 ALA A N 1
ATOM 817 C CA . ALA A 1 115 ? -48.730 27.931 23.824 1.00 62.31 130 ALA A CA 1
ATOM 818 C C . ALA A 1 115 ? -48.166 29.343 23.741 1.00 57.24 130 ALA A C 1
ATOM 819 O O . ALA A 1 115 ? -46.955 29.536 23.670 1.00 64.68 130 ALA A O 1
ATOM 821 N N . GLN A 1 116 ? -49.067 30.321 23.766 1.00 56.17 131 GLN A N 1
ATOM 822 C CA . GLN A 1 116 ? -48.720 31.735 23.675 1.00 62.33 131 GLN A CA 1
ATOM 823 C C . GLN A 1 116 ? -47.829 32.168 24.860 1.00 61.92 131 GLN A C 1
ATOM 824 O O . GLN A 1 116 ? -46.884 32.935 24.686 1.00 56.98 131 GLN A O 1
ATOM 830 N N . GLU A 1 117 ? -48.132 31.663 26.055 1.00 57.31 132 GLU A N 1
ATOM 831 C CA . GLU A 1 117 ? -47.305 31.913 27.225 1.00 59.75 132 GLU A CA 1
ATOM 832 C C . GLU A 1 117 ? -45.923 31.302 27.040 1.00 70.92 132 GLU A C 1
ATOM 833 O O . GLU A 1 117 ? -44.917 31.906 27.395 1.00 77.13 132 GLU A O 1
ATOM 839 N N . LEU A 1 118 ? -45.870 30.091 26.501 1.00 67.29 133 LEU A N 1
ATOM 840 C CA . LEU A 1 118 ? -44.598 29.387 26.410 1.00 71.51 133 LEU A CA 1
ATOM 841 C C . LEU A 1 118 ? -43.705 29.960 25.313 1.00 67.64 133 LEU A C 1
ATOM 842 O O . LEU A 1 118 ? -42.479 29.943 25.428 1.00 71.58 133 LEU A O 1
ATOM 847 N N . ILE A 1 119 ? -44.333 30.461 24.256 1.00 70.26 134 ILE A N 1
ATOM 848 C CA . ILE A 1 119 ? -43.623 31.114 23.167 1.00 68.94 134 ILE A CA 1
ATOM 849 C C . ILE A 1 119 ? -43.098 32.486 23.593 1.00 70.40 134 ILE A C 1
ATOM 850 O O . ILE A 1 119 ? -41.985 32.863 23.209 1.00 67.77 134 ILE A O 1
ATOM 855 N N . ALA A 1 120 ? -43.899 33.215 24.379 1.00 65.31 135 ALA A N 1
ATOM 856 C CA . ALA A 1 120 ? -43.555 34.567 24.823 1.00 74.44 135 ALA A CA 1
ATOM 857 C C . ALA A 1 120 ? -43.156 35.442 23.628 1.00 80.58 135 ALA A C 1
ATOM 858 O O . ALA A 1 120 ? -43.918 35.555 22.666 1.00 86.27 135 ALA A O 1
ATOM 860 N N . ASN A 1 121 ? -41.974 36.057 23.676 1.00 72.23 136 ASN A N 1
ATOM 861 C CA . ASN A 1 121 ? -41.446 36.728 22.479 1.00 80.49 136 ASN A CA 1
ATOM 862 C C . ASN A 1 121 ? -40.203 36.054 21.888 1.00 75.55 136 ASN A C 1
ATOM 863 O O . ASN A 1 121 ? -39.327 36.730 21.349 1.00 79.10 136 ASN A O 1
ATOM 868 N N . LYS A 1 122 ? -40.122 34.730 21.996 1.00 68.58 137 LYS A N 1
ATOM 869 C CA . LYS A 1 122 ? -38.975 33.995 21.473 1.00 72.95 137 LYS A CA 1
ATOM 870 C C . LYS A 1 122 ? -38.974 34.074 19.944 1.00 81.01 137 LYS A C 1
ATOM 871 O O . LYS A 1 122 ? -39.998 33.823 19.295 1.00 73.60 137 LYS A O 1
ATOM 877 N N . PRO A 1 123 ? -37.821 34.437 19.362 1.00 90.02 138 PRO A N 1
ATOM 878 C CA . PRO A 1 123 ? -37.783 34.714 17.921 1.00 96.21 138 PRO A CA 1
ATOM 879 C C . PRO A 1 123 ? -38.053 33.481 17.056 1.00 94.44 138 PRO A C 1
ATOM 880 O O . PRO A 1 123 ? -38.662 33.611 15.991 1.00 102.50 138 PRO A O 1
ATOM 884 N N . GLU A 1 124 ? -37.633 32.307 17.517 1.00 88.55 139 GLU A N 1
ATOM 885 C CA . GLU A 1 124 ? -37.752 31.088 16.714 1.00 102.61 139 GLU A CA 1
ATOM 886 C C . GLU A 1 124 ? -39.193 30.625 16.467 1.00 108.26 139 GLU A C 1
ATOM 887 O O . GLU A 1 124 ? -39.451 29.831 15.554 1.00 110.88 139 GLU A O 1
ATOM 893 N N . PHE A 1 125 ? -40.131 31.117 17.271 1.00 98.76 140 PHE A N 1
ATOM 894 C CA . PHE A 1 125 ? -41.529 30.726 17.109 1.00 84.52 140 PHE A CA 1
ATOM 895 C C . PHE A 1 125 ? -42.391 31.819 16.460 1.00 81.74 140 PHE A C 1
ATOM 896 O O . PHE A 1 125 ? -43.598 31.891 16.703 1.00 74.42 140 PHE A O 1
ATOM 904 N N . LYS A 1 126 ? -41.773 32.649 15.623 1.00 83.26 141 LYS A N 1
ATOM 905 C CA . LYS A 1 126 ? -42.460 33.776 14.984 1.00 92.67 141 LYS A CA 1
ATOM 906 C C . LYS A 1 126 ? -43.730 33.407 14.211 1.00 94.33 141 LYS A C 1
ATOM 907 O O . LYS A 1 126 ? -44.801 33.976 14.459 1.00 92.93 141 LYS A O 1
ATOM 913 N N . GLU A 1 127 ? -43.615 32.472 13.272 1.00 88.19 142 GLU A N 1
ATOM 914 C CA . GLU A 1 127 ? -44.758 32.113 12.437 1.00 85.88 142 GLU A CA 1
ATOM 915 C C . GLU A 1 127 ? -45.773 31.360 13.287 1.00 89.70 142 GLU A C 1
ATOM 916 O O . GLU A 1 127 ? -46.986 31.519 13.136 1.00 92.20 142 GLU A O 1
ATOM 922 N N . LEU A 1 128 ? -45.265 30.549 14.202 1.00 73.09 143 LEU A N 1
ATOM 923 C CA . LEU A 1 128 ? -46.128 29.841 15.120 1.00 63.75 143 LEU A CA 1
ATOM 924 C C . LEU A 1 128 ? -46.966 30.801 15.995 1.00 68.69 143 LEU A C 1
ATOM 925 O O . LEU A 1 128 ? -48.082 30.482 16.375 1.00 71.04 143 LEU A O 1
ATOM 930 N N . SER A 1 129 ? -46.446 31.984 16.298 1.00 71.63 144 SER A N 1
ATOM 931 C CA . SER A 1 129 ? -47.227 32.975 17.038 1.00 75.98 144 SER A CA 1
ATOM 932 C C . SER A 1 129 ? -48.423 33.467 16.231 1.00 74.85 144 SER A C 1
ATOM 933 O O . SER A 1 129 ? -49.526 33.627 16.759 1.00 67.30 144 SER A O 1
ATOM 936 N N . THR A 1 130 ? -48.199 33.705 14.940 1.00 70.45 145 THR A N 1
ATOM 937 C CA . THR A 1 130 ? -49.257 34.221 14.086 1.00 79.98 145 THR A CA 1
ATOM 938 C C . THR A 1 130 ? -50.416 33.228 13.935 1.00 83.12 145 THR A C 1
ATOM 939 O O . THR A 1 130 ? -51.584 33.618 13.986 1.00 71.63 145 THR A O 1
ATOM 943 N N . ARG A 1 131 ? -50.095 31.948 13.784 1.00 68.90 146 ARG A N 1
ATOM 944 C CA . ARG A 1 131 ? -51.127 30.910 13.758 1.00 72.48 146 ARG A CA 1
ATOM 945 C C . ARG A 1 131 ? -51.920 30.834 15.061 1.00 72.81 146 ARG A C 1
ATOM 946 O O . ARG A 1 131 ? -53.154 30.674 15.038 1.00 66.93 146 ARG A O 1
ATOM 954 N N . VAL A 1 132 ? -51.208 30.939 16.188 1.00 63.20 147 VAL A N 1
ATOM 955 C CA . VAL A 1 132 ? -51.849 30.993 17.486 1.00 61.32 147 VAL A CA 1
ATOM 956 C C . VAL A 1 132 ? -52.829 32.154 17.558 1.00 63.33 147 VAL A C 1
ATOM 957 O O . VAL A 1 132 ? -53.991 31.953 17.919 1.00 85.92 147 VAL A O 1
ATOM 961 N N . SER A 1 133 ? -52.387 33.361 17.212 1.00 71.68 148 SER A N 1
ATOM 962 C CA . SER A 1 133 ? -53.294 34.523 17.288 1.00 87.18 148 SER A CA 1
ATOM 963 C C . SER A 1 133 ? -54.513 34.367 16.364 1.00 87.96 148 SER A C 1
ATOM 964 O O . SER A 1 133 ? -55.643 34.644 16.771 1.00 73.45 148 SER A O 1
ATOM 967 N N . SER A 1 134 ? -54.276 33.914 15.133 1.00 70.38 149 SER A N 1
ATOM 968 C CA . SER A 1 134 ? -55.355 33.676 14.188 1.00 89.51 149 SER A CA 1
ATOM 969 C C . SER A 1 134 ? -56.434 32.778 14.772 1.00 82.78 149 SER A C 1
ATOM 970 O O . SER A 1 134 ? -57.621 33.102 14.697 1.00 78.97 149 SER A O 1
ATOM 973 N N . MET A 1 135 ? -56.024 31.647 15.342 1.00 77.60 150 MET A N 1
ATOM 974 C CA . MET A 1 135 ? -56.974 30.726 15.984 1.00 71.96 150 MET A CA 1
ATOM 975 C C . MET A 1 135 ? -57.715 31.339 17.192 1.00 78.82 150 MET A C 1
ATOM 976 O O . MET A 1 135 ? -58.933 31.195 17.303 1.00 83.69 150 MET A O 1
ATOM 981 N N . LEU A 1 136 ? -56.996 32.032 18.078 1.00 72.19 151 LEU A N 1
ATOM 982 C CA . LEU A 1 136 ? -57.644 32.684 19.221 1.00 72.63 151 LEU A CA 1
ATOM 983 C C . LEU A 1 136 ? -58.700 33.699 18.773 1.00 83.22 151 LEU A C 1
ATOM 984 O O . LEU A 1 136 ? -59.743 33.837 19.404 1.00 79.29 151 LEU A O 1
ATOM 989 N N . GLU A 1 137 ? -58.429 34.394 17.672 1.00 96.64 152 GLU A N 1
ATOM 990 C CA . GLU A 1 137 ? -59.371 35.374 17.143 1.00 104.14 152 GLU A CA 1
ATOM 991 C C . GLU A 1 137 ? -60.647 34.734 16.590 1.00 98.17 152 GLU A C 1
ATOM 992 O O . GLU A 1 137 ? -61.718 35.322 16.671 1.00 106.93 152 GLU A O 1
ATOM 998 N N . ALA A 1 138 ? -60.535 33.533 16.034 1.00 82.32 153 ALA A N 1
ATOM 999 C CA . ALA A 1 138 ? -61.703 32.840 15.496 1.00 85.92 153 ALA A CA 1
ATOM 1000 C C . ALA A 1 138 ? -62.629 32.314 16.595 1.00 91.73 153 ALA A C 1
ATOM 1001 O O . ALA A 1 138 ? -63.853 32.308 16.441 1.00 86.32 153 ALA A O 1
ATOM 1003 N N . ILE A 1 139 ? -62.037 31.868 17.699 1.00 90.94 154 ILE A N 1
ATOM 1004 C CA . ILE A 1 139 ? -62.799 31.337 18.822 1.00 89.96 154 ILE A CA 1
ATOM 1005 C C . ILE A 1 139 ? -63.457 32.479 19.593 1.00 94.64 154 ILE A C 1
ATOM 1006 O O . ILE A 1 139 ? -64.593 32.360 20.047 1.00 103.69 154 ILE A O 1
ATOM 1011 N N . LYS A 1 140 ? -62.741 33.594 19.700 1.00 85.02 155 LYS A N 1
ATOM 1012 C CA . LYS A 1 140 ? -63.217 34.769 20.412 1.00 92.83 155 LYS A CA 1
ATOM 1013 C C . LYS A 1 140 ? -64.519 35.310 19.816 1.00 106.90 155 LYS A C 1
ATOM 1014 O O . LYS A 1 140 ? -65.457 35.650 20.543 1.00 109.24 155 LYS A O 1
ATOM 1020 N N . LEU A 1 141 ? -64.574 35.376 18.489 1.00 109.89 156 LEU A N 1
ATOM 1021 C CA . LEU A 1 141 ? -65.723 35.943 17.790 1.00 103.28 156 LEU A CA 1
ATOM 1022 C C . LEU A 1 141 ? -66.961 35.063 17.878 1.00 104.63 156 LEU A C 1
ATOM 1023 O O . LEU A 1 141 ? -68.086 35.567 17.913 1.00 114.51 156 LEU A O 1
ATOM 1028 N N . LYS A 1 142 ? -66.744 33.752 17.906 1.00 100.56 157 LYS A N 1
ATOM 1029 C CA . LYS A 1 142 ? -67.827 32.793 18.120 1.00 117.32 157 LYS A CA 1
ATOM 1030 C C . LYS A 1 142 ? -68.642 33.123 19.383 1.00 126.27 157 LYS A C 1
ATOM 1031 O O . LYS A 1 142 ? -69.876 33.078 19.356 1.00 118.92 157 LYS A O 1
ATOM 1037 N N . LYS A 1 143 ? -67.960 33.468 20.476 1.00 136.08 158 LYS A N 1
ATOM 1038 C CA . LYS A 1 143 ? -68.650 33.900 21.693 1.00 141.30 158 LYS A CA 1
ATOM 1039 C C . LYS A 1 143 ? -69.100 35.362 21.590 1.00 142.44 158 LYS A C 1
ATOM 1040 O O . LYS A 1 143 ? -68.497 36.255 22.192 1.00 127.35 158 LYS A O 1
ATOM 1046 N N . GLU A 1 144 ? -70.158 35.592 20.817 1.00 150.61 159 GLU A N 1
ATOM 1047 C CA . GLU A 1 144 ? -70.724 36.921 20.647 1.00 159.74 159 GLU A CA 1
ATOM 1048 C C . GLU A 1 144 ? -72.243 36.841 20.530 1.00 164.72 159 GLU A C 1
ATOM 1049 O O . GLU A 1 144 ? -72.903 37.812 20.157 1.00 167.85 159 GLU A O 1
ATOM 1058 N N . GLN B 2 2 ? -50.411 20.125 5.019 1.00 75.45 56 GLN B N 1
ATOM 1059 C CA . GLN B 2 2 ? -49.768 20.692 6.193 1.00 66.12 56 GLN B CA 1
ATOM 1060 C C . GLN B 2 2 ? -49.949 19.790 7.380 1.00 86.84 56 GLN B C 1
ATOM 1061 O O . GLN B 2 2 ? -50.953 19.043 7.451 1.00 85.41 56 GLN B O 1
ATOM 1067 N N . VAL B 2 3 ? -48.921 19.009 7.680 1.00 66.84 57 VAL B N 1
ATOM 1068 C CA . VAL B 2 3 ? -48.909 18.172 8.869 1.00 54.03 57 VAL B CA 1
ATOM 1069 C C . VAL B 2 3 ? -47.941 18.790 9.879 1.00 68.04 57 VAL B C 1
ATOM 1070 O O . VAL B 2 3 ? -47.156 19.662 9.516 1.00 77.30 57 VAL B O 1
ATOM 1074 N N . PRO B 2 4 ? -48.017 18.383 11.157 1.00 67.28 58 PRO B N 1
ATOM 1075 C CA . PRO B 2 4 ? -47.135 19.039 12.123 1.00 63.45 58 PRO B CA 1
ATOM 1076 C C . PRO B 2 4 ? -45.660 18.879 11.777 1.00 60.55 58 PRO B C 1
ATOM 1077 O O . PRO B 2 4 ? -45.249 17.889 11.177 1.00 67.14 58 PRO B O 1
ATOM 1081 N N . GLU B 2 5 ? -44.871 19.862 12.179 1.00 65.65 59 GLU B N 1
ATOM 1082 C CA . GLU B 2 5 ? -43.451 19.878 11.889 1.00 72.93 59 GLU B CA 1
ATOM 1083 C C . GLU B 2 5 ? -42.658 19.251 13.039 1.00 66.00 59 GLU B C 1
ATOM 1084 O O . GLU B 2 5 ? -42.793 19.643 14.200 1.00 63.93 59 GLU B O 1
ATOM 1090 N N . LEU B 2 6 ? -41.824 18.277 12.703 1.00 66.01 60 LEU B N 1
ATOM 1091 C CA . LEU B 2 6 ? -41.055 17.543 13.700 1.00 59.41 60 LEU B CA 1
ATOM 1092 C C . LEU B 2 6 ? -39.739 18.206 13.992 1.00 68.98 60 LEU B C 1
ATOM 1093 O O . LEU B 2 6 ? -39.278 19.060 13.235 1.00 91.94 60 LEU B O 1
ATOM 1098 N N . ILE B 2 7 ? -39.137 17.790 15.097 1.00 68.30 61 ILE B N 1
ATOM 1099 C CA . ILE B 2 7 ? -37.809 18.236 15.465 1.00 77.59 61 ILE B CA 1
ATOM 1100 C C . ILE B 2 7 ? -36.773 17.515 14.607 1.00 76.75 61 ILE B C 1
ATOM 1101 O O . ILE B 2 7 ? -36.858 16.303 14.388 1.00 68.41 61 ILE B O 1
ATOM 1106 N N . LYS B 2 8 ? -35.812 18.276 14.094 1.00 88.83 62 LYS B N 1
ATOM 1107 C CA . LYS B 2 8 ? -34.806 17.738 13.182 1.00 96.93 62 LYS B CA 1
ATOM 1108 C C . LYS B 2 8 ? -33.857 16.797 13.917 1.00 94.45 62 LYS B C 1
ATOM 1109 O O . LYS B 2 8 ? -33.545 17.021 15.089 1.00 90.90 62 LYS B O 1
ATOM 1115 N N . PRO B 2 9 ? -33.430 15.715 13.244 1.00 87.94 63 PRO B N 1
ATOM 1116 C CA . PRO B 2 9 ? -32.461 14.778 13.830 1.00 93.61 63 PRO B CA 1
ATOM 1117 C C . PRO B 2 9 ? -31.005 15.251 13.841 1.00 108.48 63 PRO B C 1
ATOM 1118 O O . PRO B 2 9 ? -30.511 15.766 12.836 1.00 114.60 63 PRO B O 1
ATOM 1122 N N . SER B 2 10 ? -30.343 15.074 14.986 1.00 114.04 64 SER B N 1
ATOM 1123 C CA . SER B 2 10 ? -28.872 15.099 15.091 1.00 117.85 64 SER B CA 1
ATOM 1124 C C . SER B 2 10 ? -28.154 16.251 14.386 1.00 125.17 64 SER B C 1
ATOM 1125 O O . SER B 2 10 ? -27.123 16.039 13.729 1.00 127.74 64 SER B O 1
#

Nearest PDB structures (foldseek):
  4am9-assembly1_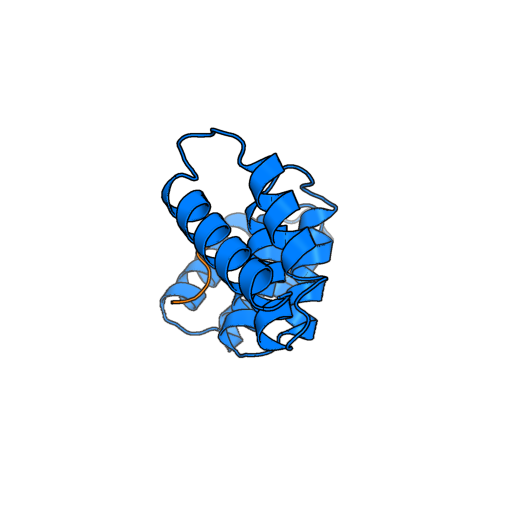A  TM=1.008E+00  e=1.250E-17  Yersinia enterocolitica
  2vgy-assembly1_A-2  TM=9.804E-01  e=1.410E-16  Yersinia enterocolitica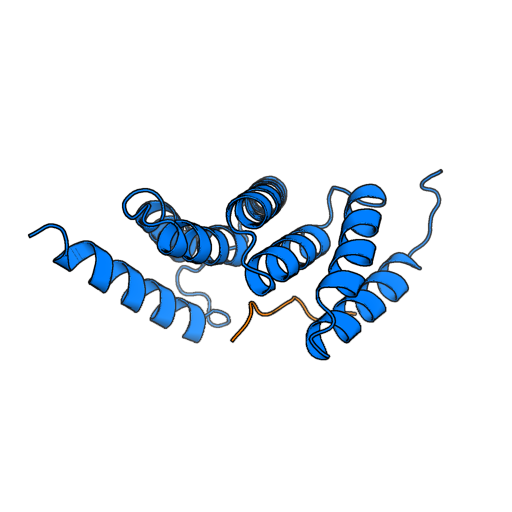
  2vgx-assembly1_B  TM=9.835E-01  e=7.094E-16  Yersinia enterocolitica
  2xcb-assembly1_A  TM=9.667E-01  e=1.964E-12  Pseudomonas aeruginosa
  6fd7-assembly1_A  TM=8.283E-01  e=4.349E-05  Homo sapiens

Sequence (140 aa):
NEISSDTLEQLYSLAFNQYQSGKYEDAHKVFQALCVLDHYDSRFFLGLGACRQAMGQYDLAIHSYSYGAVMMDIKEPRFPFHAAECLLQKGELAEEAESGLFLAQELIANKPEFKELSTRVSSMLEAIKLKKEQVPELIKPS

CATH classification: 1.25.40.10

Organism: NCBI:txid913028

Foldseek 3Di:
DLVDDVVLVVLLVVLVVCVVVVVLVVSLVSLVVSCVNPVLDLSSLQSNLVSCVSVLNLVVSLVSLVSSCVNPVLDLSSLQVNLVSCVVVVNLVSSLVSLVSSCVSPPPPPVCVVVVVVSVVSNVVSVVVVD/DDDDDDDDD

B-factor: mean 79.19, std 24.86, range [40.7, 171.46]

Secondary structure (DSSP, 8-state):
-----TTHHHHHHHHHHHHHTT-HHHHHHHHHHHHHH-TT-HHHHHHHHHHHHHTT-HHHHHHHHHHHHHH-TT-THHHHHHHHHHHHTT-HHHHHHHHHHHHHHHTT-GGGHHHHHHHHHHHHHHHHH--/--PPPPPP-

Solvent-accessible surface area: 8232 Å² total; per-residue (Å²): 181,124,174,57,68,106,56,27,57,120,62,0,30,92,0,26,84,32,3,117,85,38,119,48,92,58,0,26,117,29,0,71,53,1,15,108,59,40,87,160,29,20,42,0,14,2,0,11,0,0,0,26,26,33,56,37,73,65,88,90,0,30,90,2,1,55,109,0,26,125,59,44,124,151,22,3,56,3,12,4,10,15,0,29,0,22,64,120,83,51,70,50,69,98,0,36,69,12,0,100,81,0,79,133,36,3,69,140,98,113,128,25,165,108,24,40,87,96,0,53,70,32,19,82,69,4,131,103,143,116,178,178,56,12,126,9,45,160,36,132

InterPro domains:
  IPR005415 Type III secretion system, low calcium response, chaperone LcrH/SycD [PR01595] (22-45)
  IPR005415 Type III secretion system, low calcium response, chaperone LcrH/SycD [PR01595] (47-66)
  IPR005415 Type III secretion system, low calcium response, chaperone LcrH/SycD [PR01595] (71-93)
  IPR005415 Type III secretion system, low calcium response, chaperone LcrH/SycD [PR01595] (103-125)
  IPR005415 Type III secretion system, low calcium response, chaperone LcrH/SycD [TIGR02552] (19-154)
  IPR011716 Tetratricopeptide TPR-3 [PF07720] (36-69)
  IPR011990 Tetratricopeptide-like helical domain superfamily [G3DSA:1.25.40.10] (12-161)
  IPR011990 Tetratricopeptide-like helical domain superfamily [SSF48452] (26-141)
  IPR016379 Type III secretion system, low calcium response, chaperone LcrH/SycD, subgroup [PIRSF003165] (1-160)

Radius of gyration: 15.45 Å; Cα contacts (8 Å, |Δi|>4): 169; chains: 2; bounding box: 44×41×28 Å